Protein AF-A0A2W4J4Z5-F1 (afdb_monomer)

Sequence (133 aa):
MRTLGIAAATVAAAVSAAVPATGPADSTSTNGAPTVGVVEYNLGDDAFTDRRWLHGFGEMRAVVHYPEKLTRDKGTAKLPVVVLQHGNQVPCYSLDAADRTWPCPRGVEPYPSNRGLDYLGEALATSGFVVVS

Foldseek 3Di:
DDDDDDDDDDDDDDDDDDDPPPDPPPPPPPPPQQDKDKDKDFPDFVPFQCCVPDNRTDGDIKMKIARPCCCVPVPPPDFAEAEDDFDPDQFWPDPDPVQRDPPGDPPIDTDPRNCPCVVVNNVVNSVGYIYID

Solvent-accessible surface area (backbone atoms only — not comparable to full-atom values): 8362 Å² total; per-residue (Å²): 140,85,85,84,81,83,80,84,80,82,84,81,80,82,82,83,79,82,75,84,80,82,64,84,77,79,81,77,67,80,66,69,77,56,52,65,39,77,49,76,52,70,67,46,69,76,65,33,61,54,66,92,47,83,92,12,41,40,88,47,55,34,35,36,23,26,27,39,56,62,49,66,74,58,45,91,60,87,61,58,74,45,79,53,80,74,77,98,65,75,45,19,70,53,94,52,77,86,46,30,45,62,72,49,46,93,94,41,52,63,52,71,63,43,57,78,49,49,74,58,27,48,55,44,5,54,72,57,25,35,21,41,41

Structure (mmCIF, N/CA/C/O backbone):
data_AF-A0A2W4J4Z5-F1
#
_entry.id   AF-A0A2W4J4Z5-F1
#
loop_
_atom_site.group_PDB
_atom_site.id
_atom_site.type_symbol
_atom_site.label_atom_id
_atom_site.label_alt_id
_atom_site.label_comp_id
_atom_site.label_asym_id
_atom_site.label_entity_id
_atom_site.label_seq_id
_atom_site.pdbx_PDB_ins_code
_atom_site.Cartn_x
_atom_site.Cartn_y
_atom_site.Cartn_z
_atom_site.occupancy
_atom_site.B_iso_or_equiv
_atom_site.auth_seq_id
_atom_site.auth_comp_id
_atom_site.auth_asym_id
_atom_site.auth_atom_id
_atom_site.pdbx_PDB_model_num
ATOM 1 N N . MET A 1 1 ? 50.804 49.708 54.310 1.00 41.06 1 MET A N 1
ATOM 2 C CA . MET A 1 1 ? 50.278 48.331 54.194 1.00 41.06 1 MET A CA 1
ATOM 3 C C . MET A 1 1 ? 48.758 48.414 54.243 1.00 41.06 1 MET A C 1
ATOM 5 O O . MET A 1 1 ? 48.214 48.688 55.301 1.00 41.06 1 MET A O 1
ATOM 9 N N . ARG A 1 2 ? 48.088 48.338 53.087 1.00 43.25 2 ARG A N 1
ATOM 10 C CA . ARG A 1 2 ? 46.620 48.358 52.968 1.00 43.25 2 ARG A CA 1
ATOM 11 C C . ARG A 1 2 ? 46.165 46.919 52.738 1.00 43.25 2 ARG A C 1
ATOM 13 O O . ARG A 1 2 ? 46.558 46.309 51.750 1.00 43.25 2 ARG A O 1
ATOM 20 N N . THR A 1 3 ? 45.429 46.382 53.698 1.00 40.31 3 THR A N 1
ATOM 21 C CA . THR A 1 3 ? 44.884 45.023 53.731 1.00 40.31 3 THR A CA 1
ATOM 22 C C . THR A 1 3 ? 43.798 44.845 52.665 1.00 40.31 3 THR A C 1
ATOM 24 O O . THR A 1 3 ? 42.858 45.634 52.600 1.00 40.31 3 THR A O 1
ATOM 27 N N . LEU A 1 4 ? 43.933 43.815 51.819 1.00 44.94 4 LEU A N 1
ATOM 28 C CA . LEU A 1 4 ? 42.873 43.354 50.916 1.00 44.94 4 LEU A CA 1
ATOM 29 C C . LEU A 1 4 ? 41.818 42.586 51.728 1.00 44.94 4 LEU A C 1
ATOM 31 O O . LEU A 1 4 ? 42.144 41.604 52.392 1.00 44.94 4 LEU A O 1
ATOM 35 N N . GLY A 1 5 ? 40.562 43.026 51.653 1.00 39.62 5 GLY A N 1
ATOM 36 C CA . GLY A 1 5 ? 39.406 42.284 52.154 1.00 39.62 5 GLY A CA 1
ATOM 37 C C . GLY A 1 5 ? 38.955 41.240 51.133 1.00 39.62 5 GLY A C 1
ATOM 38 O O . GLY A 1 5 ? 38.712 41.569 49.975 1.00 39.62 5 GLY A O 1
ATOM 39 N N . ILE A 1 6 ? 38.855 39.983 51.564 1.00 49.44 6 ILE A N 1
ATOM 40 C CA . ILE A 1 6 ? 38.336 38.868 50.766 1.00 49.44 6 ILE A CA 1
ATOM 41 C C . ILE A 1 6 ? 36.808 38.879 50.893 1.00 49.44 6 ILE A C 1
ATOM 43 O O . ILE A 1 6 ? 36.273 38.752 51.993 1.00 49.44 6 ILE A O 1
ATOM 47 N N . ALA A 1 7 ? 36.108 39.054 49.772 1.00 45.44 7 ALA A N 1
ATOM 48 C CA . ALA A 1 7 ? 34.656 38.945 49.702 1.00 45.44 7 ALA A CA 1
ATOM 49 C C . ALA A 1 7 ? 34.243 37.464 49.730 1.00 45.44 7 ALA A C 1
ATOM 51 O O . ALA A 1 7 ? 34.658 36.680 48.878 1.00 45.44 7 ALA A O 1
ATOM 52 N N . ALA A 1 8 ? 33.426 37.083 50.713 1.00 46.19 8 ALA A N 1
ATOM 53 C CA . ALA A 1 8 ? 32.810 35.764 50.782 1.00 46.19 8 ALA A CA 1
ATOM 54 C C . ALA A 1 8 ? 31.663 35.681 49.761 1.00 46.19 8 ALA A C 1
ATOM 56 O O . ALA A 1 8 ? 30.658 36.379 49.891 1.00 46.19 8 ALA A O 1
ATOM 57 N N . ALA A 1 9 ? 31.818 34.842 48.738 1.00 49.25 9 ALA A N 1
ATOM 58 C CA . ALA A 1 9 ? 30.755 34.537 47.789 1.00 49.25 9 ALA A CA 1
ATOM 59 C C . ALA A 1 9 ? 29.776 33.535 48.419 1.00 49.25 9 ALA A C 1
ATOM 61 O O . ALA A 1 9 ? 30.138 32.399 48.729 1.00 49.25 9 ALA A O 1
ATOM 62 N N . THR A 1 10 ? 28.533 33.957 48.624 1.00 47.09 10 THR A N 1
ATOM 63 C CA . THR A 1 10 ? 27.431 33.099 49.058 1.00 47.09 10 THR A CA 1
ATOM 64 C C . THR A 1 10 ? 26.943 32.252 47.881 1.00 47.09 10 THR A C 1
ATOM 66 O O . THR A 1 10 ? 26.415 32.764 46.897 1.00 47.09 10 THR A O 1
ATOM 69 N N . VAL A 1 11 ? 27.117 30.933 47.975 1.00 48.03 11 VAL A N 1
ATOM 70 C CA . VAL A 1 11 ? 26.552 29.969 47.021 1.00 48.03 11 VAL A CA 1
ATOM 71 C C . VAL A 1 11 ? 25.076 29.767 47.366 1.00 48.03 11 VAL A C 1
ATOM 73 O O . VAL A 1 11 ? 24.750 29.170 48.390 1.00 48.03 11 VAL A O 1
ATOM 76 N N . ALA A 1 12 ? 24.176 30.282 46.530 1.00 50.62 12 ALA A N 1
ATOM 77 C CA . ALA A 1 12 ? 22.748 29.999 46.629 1.00 50.62 12 ALA A CA 1
ATOM 78 C C . ALA A 1 12 ? 22.457 28.617 46.019 1.00 50.62 12 ALA A C 1
ATOM 80 O O . ALA A 1 12 ? 22.577 28.425 44.810 1.00 50.62 12 ALA A O 1
ATOM 81 N N . ALA A 1 13 ? 22.090 27.644 46.854 1.00 50.22 13 ALA A N 1
ATOM 82 C CA . ALA A 1 13 ? 21.629 26.335 46.406 1.00 50.22 13 ALA A CA 1
ATOM 83 C C . ALA A 1 13 ? 20.188 26.443 45.877 1.00 50.22 13 ALA A C 1
ATOM 85 O O . ALA A 1 13 ? 19.268 26.772 46.626 1.00 50.22 13 ALA A O 1
ATOM 86 N N . ALA A 1 14 ? 19.984 26.170 44.587 1.00 56.22 14 ALA A N 1
ATOM 87 C CA . ALA A 1 14 ? 18.655 26.099 43.989 1.00 56.22 14 ALA A CA 1
ATOM 88 C C . ALA A 1 14 ? 17.992 24.755 44.338 1.00 56.22 14 ALA A C 1
ATOM 90 O O . ALA A 1 14 ? 18.453 23.692 43.923 1.00 56.22 14 ALA A O 1
ATOM 91 N N . VAL A 1 15 ? 16.900 24.803 45.100 1.00 54.25 15 VAL A N 1
ATOM 92 C CA . VAL A 1 15 ? 16.059 23.638 45.400 1.00 54.25 15 VAL A CA 1
ATOM 93 C C . VAL A 1 15 ? 15.163 23.375 44.188 1.00 54.25 15 VAL A C 1
ATOM 95 O O . VAL A 1 15 ? 14.247 24.145 43.912 1.00 54.25 15 VAL A O 1
ATOM 98 N N . SER A 1 16 ? 15.433 22.302 43.444 1.00 55.22 16 SER A N 1
ATOM 99 C CA . SER A 1 16 ? 14.543 21.847 42.369 1.00 55.22 16 SER A CA 1
ATOM 100 C C . SER A 1 16 ? 13.354 21.100 42.971 1.00 55.22 16 SER A C 1
ATOM 102 O O . SER A 1 16 ? 13.505 19.989 43.475 1.00 55.22 16 SER A O 1
ATOM 104 N N . ALA A 1 17 ? 12.169 21.706 42.926 1.00 56.69 17 ALA A N 1
ATOM 105 C CA . ALA A 1 17 ? 10.920 21.015 43.223 1.00 56.69 17 ALA A CA 1
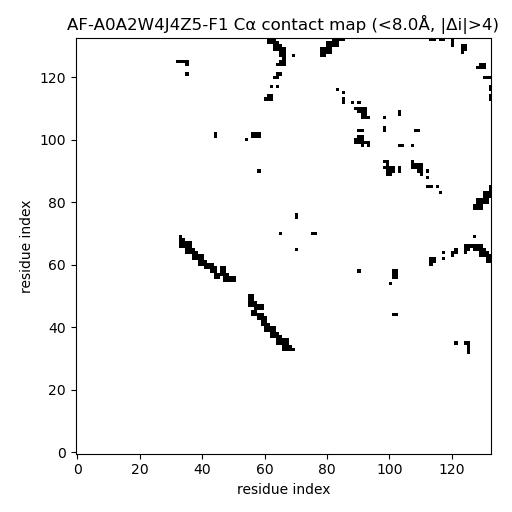ATOM 106 C C . ALA A 1 17 ? 10.528 20.152 42.012 1.00 56.69 17 ALA A C 1
ATOM 108 O O . ALA A 1 17 ? 10.207 20.676 40.946 1.00 56.69 17 ALA A O 1
ATOM 109 N N . ALA A 1 18 ? 10.573 18.828 42.165 1.00 55.56 18 ALA A N 1
ATOM 110 C CA . ALA A 1 18 ? 10.064 17.902 41.161 1.00 55.56 18 ALA A CA 1
ATOM 111 C C . ALA A 1 18 ? 8.529 17.961 41.151 1.00 55.56 18 ALA A C 1
ATOM 113 O O . ALA A 1 18 ? 7.875 17.548 42.107 1.00 55.56 18 ALA A O 1
ATOM 114 N N . VAL A 1 19 ? 7.956 18.493 40.072 1.00 58.72 19 VAL A N 1
ATOM 115 C CA . VAL A 1 19 ? 6.516 18.418 39.810 1.00 58.72 19 VAL A CA 1
ATOM 116 C C . VAL A 1 19 ? 6.231 17.030 39.228 1.00 58.72 19 VAL A C 1
ATOM 118 O O . VAL A 1 19 ? 6.823 16.692 38.200 1.00 58.72 19 VAL A O 1
ATOM 121 N N . PRO A 1 20 ? 5.366 16.199 39.834 1.00 51.50 20 PRO A N 1
ATOM 122 C CA . PRO A 1 20 ? 4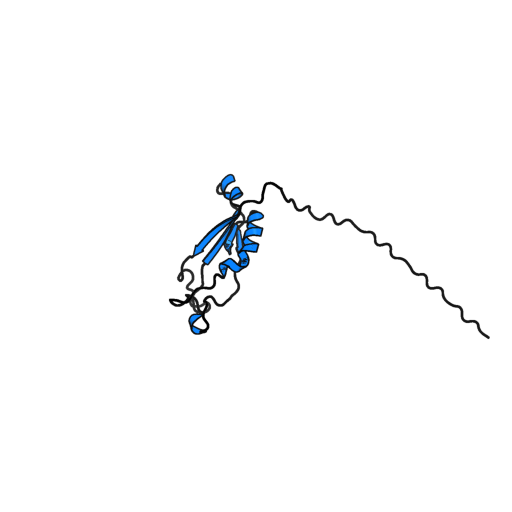.966 14.948 39.209 1.00 51.50 20 PRO A CA 1
ATOM 123 C C . PRO A 1 20 ? 4.149 15.268 37.953 1.00 51.50 20 PRO A C 1
ATOM 125 O O . PRO A 1 20 ? 3.076 15.865 38.025 1.00 51.50 20 PRO A O 1
ATOM 128 N N . ALA A 1 21 ? 4.678 14.898 36.788 1.00 58.12 21 ALA A N 1
ATOM 129 C CA . ALA A 1 21 ? 3.949 14.961 35.533 1.00 58.12 21 ALA A CA 1
ATOM 130 C C . ALA A 1 21 ? 2.909 13.834 35.514 1.00 58.12 21 ALA A C 1
ATOM 132 O O . ALA A 1 21 ? 3.225 12.686 35.207 1.00 58.12 21 ALA A O 1
ATOM 133 N N . THR A 1 22 ? 1.662 14.151 35.848 1.00 56.31 22 THR A N 1
ATOM 134 C CA . THR A 1 22 ? 0.528 13.256 35.602 1.00 56.31 22 THR A CA 1
ATOM 135 C C . THR A 1 22 ? 0.195 13.316 34.109 1.00 56.31 22 THR A C 1
ATOM 137 O O . THR A 1 22 ? -0.676 14.069 33.680 1.00 56.31 22 THR A O 1
ATOM 140 N N . GLY A 1 23 ? 0.952 12.583 33.290 1.00 60.78 23 GLY A N 1
ATOM 141 C CA . GLY A 1 23 ? 0.569 12.318 31.902 1.00 60.78 23 GLY A CA 1
ATOM 142 C C . GLY A 1 23 ? -0.716 11.479 31.853 1.00 60.78 23 GLY A C 1
ATOM 143 O O . GLY A 1 23 ? -1.023 10.793 32.834 1.00 60.78 23 GLY A O 1
ATOM 144 N N . PRO A 1 24 ? -1.496 11.527 30.757 1.00 59.09 24 PRO A N 1
ATOM 145 C CA . PRO A 1 24 ? -2.627 10.624 30.593 1.00 59.09 24 PRO A CA 1
ATOM 146 C C . PRO A 1 24 ? -2.129 9.186 30.749 1.00 59.09 24 PRO A C 1
ATOM 148 O O . PRO A 1 24 ? -1.158 8.786 30.111 1.00 59.09 24 PRO A O 1
ATOM 151 N N . ALA A 1 25 ? -2.767 8.438 31.648 1.00 57.44 25 ALA A N 1
ATOM 152 C CA . ALA A 1 25 ? -2.501 7.020 31.795 1.00 57.44 25 ALA A CA 1
ATOM 153 C C . ALA A 1 25 ? -2.756 6.350 30.441 1.00 57.44 25 ALA A C 1
ATOM 155 O O . ALA A 1 25 ? -3.867 6.445 29.912 1.00 57.44 25 ALA A O 1
ATOM 156 N N . ASP A 1 26 ? -1.735 5.685 29.898 1.00 47.88 26 ASP A N 1
ATOM 157 C CA . ASP A 1 26 ? -1.919 4.708 28.835 1.00 47.88 26 ASP A CA 1
ATOM 158 C C . ASP A 1 26 ? -2.970 3.721 29.334 1.00 47.88 26 ASP A C 1
ATOM 160 O O . ASP A 1 26 ? -2.733 2.920 30.241 1.00 47.88 26 ASP A O 1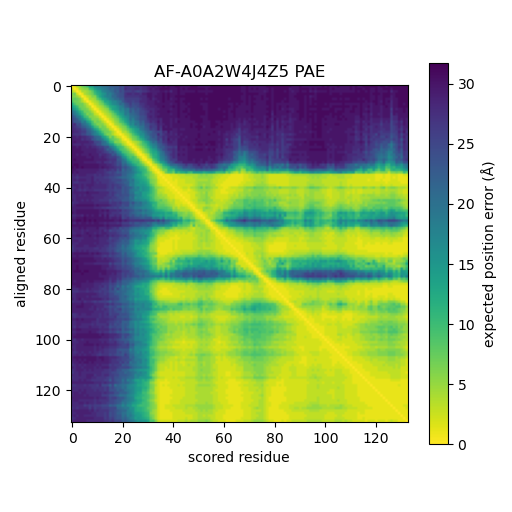
ATOM 164 N N . SER A 1 27 ? -4.171 3.810 28.776 1.00 52.62 27 SER A N 1
ATOM 165 C CA . SER A 1 27 ? -5.215 2.826 29.009 1.00 52.62 27 SER A CA 1
ATOM 166 C C . SER A 1 27 ? -4.868 1.603 28.173 1.00 52.62 27 SER A C 1
ATOM 168 O O . SER A 1 27 ? -5.526 1.272 27.191 1.00 52.62 27 SER A O 1
ATOM 170 N N . THR A 1 28 ? -3.807 0.902 28.573 1.00 46.59 28 THR A N 1
ATOM 171 C CA . THR A 1 28 ? -3.556 -0.471 28.148 1.00 46.59 28 THR A CA 1
ATOM 172 C C . THR A 1 28 ? -4.611 -1.342 28.822 1.00 46.59 28 THR A C 1
ATOM 174 O O . THR A 1 28 ? -4.399 -1.988 29.844 1.00 46.59 28 THR A O 1
ATOM 177 N N . SER A 1 29 ? -5.813 -1.308 28.249 1.00 48.00 29 SER A N 1
ATOM 178 C CA . SER A 1 29 ? -6.843 -2.306 28.479 1.00 48.00 29 SER A CA 1
ATOM 179 C C . SER A 1 29 ? -6.229 -3.666 28.140 1.00 48.00 29 SER A C 1
ATOM 181 O O . SER A 1 29 ? -6.022 -3.990 26.974 1.00 48.00 29 SER A O 1
ATOM 183 N N . THR A 1 30 ? -5.966 -4.472 29.163 1.00 44.50 30 THR A N 1
ATOM 184 C CA . THR A 1 30 ? -5.523 -5.873 29.092 1.00 44.50 30 THR A CA 1
ATOM 185 C C . THR A 1 30 ? -6.613 -6.837 28.611 1.00 44.50 30 THR A C 1
ATOM 187 O O . THR A 1 30 ? -6.469 -8.052 28.738 1.00 44.50 30 THR A O 1
ATOM 190 N N . ASN A 1 31 ? -7.685 -6.339 27.986 1.00 48.38 31 ASN A N 1
ATOM 191 C CA . ASN A 1 31 ? -8.463 -7.172 27.078 1.00 48.38 31 ASN A CA 1
ATOM 192 C C . ASN A 1 31 ? -7.544 -7.482 25.896 1.00 48.38 31 ASN A C 1
ATOM 194 O O . ASN A 1 31 ? -7.254 -6.579 25.118 1.00 48.38 31 ASN A O 1
ATOM 198 N N . GLY A 1 32 ? -7.024 -8.716 25.848 1.00 55.25 32 GLY A N 1
ATOM 199 C CA . GLY A 1 32 ? -5.919 -9.135 24.980 1.00 55.25 32 GLY A CA 1
ATOM 200 C C . GLY A 1 32 ? -5.931 -8.456 23.615 1.00 55.25 32 GLY A C 1
ATOM 201 O O . GLY A 1 32 ? -6.999 -8.399 22.994 1.00 55.25 32 GLY A O 1
ATOM 202 N N . ALA A 1 33 ? -4.755 -7.941 23.223 1.00 55.09 33 ALA A N 1
ATOM 203 C CA . ALA A 1 33 ? -4.543 -7.055 22.080 1.00 55.09 33 ALA A CA 1
ATOM 204 C C . ALA A 1 33 ? -5.525 -7.370 20.941 1.00 55.09 33 ALA A C 1
ATOM 206 O O . ALA A 1 33 ? -5.650 -8.546 20.567 1.00 55.09 33 ALA A O 1
ATOM 207 N N . PRO A 1 34 ? -6.285 -6.378 20.440 1.00 62.25 34 PRO A N 1
ATOM 208 C CA . PRO A 1 34 ? -7.200 -6.618 19.339 1.00 62.25 34 PRO A CA 1
ATOM 209 C C . PRO A 1 34 ? -6.443 -7.306 18.206 1.00 62.25 34 PRO A C 1
ATOM 211 O O . PRO A 1 34 ? -5.413 -6.823 17.750 1.00 62.25 34 PRO A O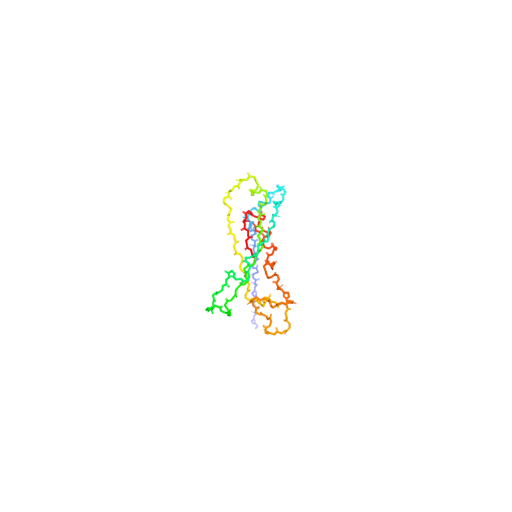 1
ATOM 214 N N . THR A 1 35 ? -6.942 -8.473 17.802 1.00 86.12 35 THR A N 1
ATOM 215 C CA . THR A 1 35 ? -6.388 -9.215 16.674 1.00 86.12 35 THR A CA 1
ATOM 216 C C . THR A 1 35 ? -6.473 -8.313 15.448 1.00 86.12 35 THR A C 1
ATOM 218 O O . THR A 1 35 ? -7.554 -7.804 15.138 1.00 86.12 35 THR A O 1
ATOM 221 N N . VAL A 1 36 ? -5.336 -8.053 14.805 1.00 93.56 36 VAL A N 1
ATOM 222 C CA . VAL A 1 36 ? -5.275 -7.263 13.575 1.00 93.56 36 VAL A CA 1
ATOM 223 C C . VAL A 1 36 ? -5.502 -8.198 12.398 1.00 93.56 36 VAL A C 1
ATOM 225 O O . VAL A 1 36 ? -4.773 -9.168 12.208 1.00 93.56 36 VAL A O 1
ATOM 228 N N . GLY A 1 37 ? -6.534 -7.905 11.616 1.00 94.00 37 GLY A N 1
ATOM 229 C CA . GLY A 1 37 ? -6.746 -8.532 10.324 1.00 94.00 37 GLY A CA 1
ATOM 230 C C . GLY A 1 37 ? -5.943 -7.802 9.253 1.00 94.00 37 GLY A C 1
ATOM 231 O O . GLY A 1 37 ? -5.791 -6.580 9.312 1.00 94.00 37 GLY A O 1
ATOM 232 N N . VAL A 1 38 ? -5.461 -8.554 8.266 1.00 95.62 38 VAL A N 1
ATOM 233 C CA . VAL A 1 38 ? -4.714 -8.024 7.121 1.00 95.62 38 VAL A CA 1
ATOM 234 C C . VAL A 1 38 ? -5.365 -8.515 5.838 1.00 95.62 38 VAL A C 1
ATOM 236 O O . VAL A 1 38 ? -5.650 -9.704 5.699 1.00 95.62 38 VAL A O 1
ATOM 239 N N . VAL A 1 39 ? -5.607 -7.605 4.900 1.00 95.50 39 VAL A N 1
ATOM 240 C CA . VAL A 1 39 ? -5.986 -7.947 3.525 1.00 95.50 39 VAL A CA 1
ATOM 241 C C . VAL A 1 39 ? -5.168 -7.124 2.547 1.00 95.50 39 VAL A C 1
ATOM 243 O O . VAL A 1 39 ? -4.822 -5.981 2.818 1.00 95.50 39 VAL A O 1
ATOM 246 N N . GLU A 1 40 ? -4.870 -7.702 1.396 1.00 95.12 40 GLU A N 1
ATOM 247 C CA . GLU A 1 40 ? -4.189 -7.009 0.308 1.00 95.12 40 GLU A CA 1
ATOM 248 C C . GLU A 1 40 ? -5.177 -6.720 -0.805 1.00 95.12 40 GLU A C 1
ATOM 250 O O . GLU A 1 40 ? -6.064 -7.531 -1.086 1.00 95.12 40 GLU A O 1
ATOM 255 N N . TYR A 1 41 ? -4.984 -5.596 -1.484 1.00 89.56 41 TYR A N 1
ATOM 256 C CA . TYR A 1 41 ? -5.635 -5.365 -2.759 1.00 89.56 41 TYR A CA 1
ATOM 257 C C . TYR A 1 41 ? -4.640 -4.885 -3.808 1.00 89.56 41 TYR A C 1
ATOM 259 O O . TYR A 1 41 ? -3.645 -4.217 -3.528 1.00 89.56 41 TYR A O 1
ATOM 267 N N . ASN A 1 42 ? -4.951 -5.236 -5.048 1.00 91.62 42 ASN A N 1
ATOM 268 C CA . ASN A 1 42 ? -4.269 -4.775 -6.241 1.00 91.62 42 ASN A CA 1
ATOM 269 C C . ASN A 1 42 ? -5.352 -4.392 -7.251 1.00 91.62 42 ASN A C 1
ATOM 271 O O . ASN A 1 42 ? -6.135 -5.252 -7.654 1.00 91.62 42 ASN A O 1
ATOM 275 N N . LEU A 1 43 ? -5.431 -3.109 -7.614 1.00 90.25 43 LEU A N 1
ATOM 276 C CA . LEU A 1 43 ? -6.415 -2.614 -8.585 1.00 90.25 43 LEU A CA 1
ATOM 277 C C . LEU A 1 43 ? -5.970 -2.822 -10.042 1.00 90.25 43 LEU A C 1
ATOM 279 O O . LEU A 1 43 ? -6.744 -2.548 -10.956 1.00 90.25 43 LEU A O 1
ATOM 283 N N . GLY A 1 44 ? -4.760 -3.343 -10.253 1.00 89.12 44 GLY A N 1
ATOM 284 C CA . GLY A 1 44 ? -4.169 -3.575 -11.563 1.00 89.12 44 GLY A CA 1
ATOM 285 C C . GLY A 1 44 ? -3.396 -2.371 -12.099 1.00 89.12 44 GLY A C 1
ATOM 286 O O . GLY A 1 44 ? -3.466 -1.258 -11.575 1.00 89.12 44 GLY A O 1
ATOM 287 N N . ASP A 1 45 ? -2.659 -2.621 -13.175 1.00 88.06 45 ASP A N 1
ATOM 288 C CA . ASP A 1 45 ? -1.675 -1.686 -13.733 1.00 88.06 45 ASP A CA 1
ATOM 289 C C . ASP A 1 45 ? -2.315 -0.477 -14.434 1.00 88.06 45 ASP A C 1
ATOM 291 O O . ASP A 1 45 ? -1.696 0.580 -14.549 1.00 88.06 45 ASP A O 1
ATOM 295 N N . ASP A 1 46 ? -3.579 -0.618 -14.838 1.00 85.38 46 ASP A N 1
ATOM 296 C CA . ASP A 1 46 ? -4.355 0.397 -15.554 1.00 85.38 46 ASP A CA 1
ATOM 297 C C . ASP A 1 46 ? -5.277 1.217 -14.630 1.00 85.38 46 ASP A C 1
ATOM 299 O O . ASP A 1 46 ? -6.099 2.006 -15.098 1.00 85.38 46 ASP A O 1
ATOM 303 N N . ALA A 1 47 ? -5.187 1.037 -13.308 1.00 86.69 47 ALA A N 1
ATOM 304 C CA . ALA A 1 47 ? -6.074 1.721 -12.364 1.00 86.69 47 ALA A CA 1
ATOM 305 C C . ALA A 1 47 ? -5.831 3.240 -12.298 1.00 86.69 47 ALA A C 1
ATOM 307 O O . ALA A 1 47 ? -6.758 4.007 -12.031 1.00 86.69 47 ALA A O 1
ATOM 308 N N . PHE A 1 48 ? -4.598 3.686 -12.555 1.00 83.75 48 PHE A N 1
ATOM 309 C CA . PHE A 1 48 ? -4.249 5.101 -12.632 1.00 83.75 48 PHE A CA 1
ATOM 310 C C . PHE A 1 48 ? -3.399 5.374 -13.871 1.00 83.75 48 PHE A C 1
ATOM 312 O O . PHE A 1 48 ? -2.215 5.048 -13.887 1.00 83.75 48 PHE A O 1
ATOM 319 N N . THR A 1 49 ? -3.999 5.995 -14.893 1.00 81.62 49 THR A N 1
ATOM 320 C CA . THR A 1 49 ? -3.366 6.210 -16.207 1.00 81.62 49 THR A CA 1
ATOM 321 C C . THR A 1 49 ? -3.287 7.690 -16.637 1.00 81.62 49 THR A C 1
ATOM 323 O O . THR A 1 49 ? -3.470 8.014 -17.820 1.00 81.62 49 THR A O 1
ATOM 326 N N . ASP A 1 50 ? -3.113 8.643 -15.707 1.00 79.44 50 ASP A N 1
ATOM 327 C CA . ASP A 1 50 ? -3.052 10.070 -16.079 1.00 79.44 50 ASP A CA 1
ATOM 328 C C . ASP A 1 50 ? -1.709 10.422 -16.725 1.00 79.44 50 ASP A C 1
ATOM 330 O O . ASP A 1 50 ? -0.754 10.793 -16.052 1.00 79.44 50 ASP A O 1
ATOM 334 N N . ARG A 1 51 ? -1.672 10.402 -18.061 1.00 70.25 51 ARG A N 1
ATOM 335 C CA . ARG A 1 51 ? -0.510 10.757 -18.900 1.00 70.25 51 ARG A CA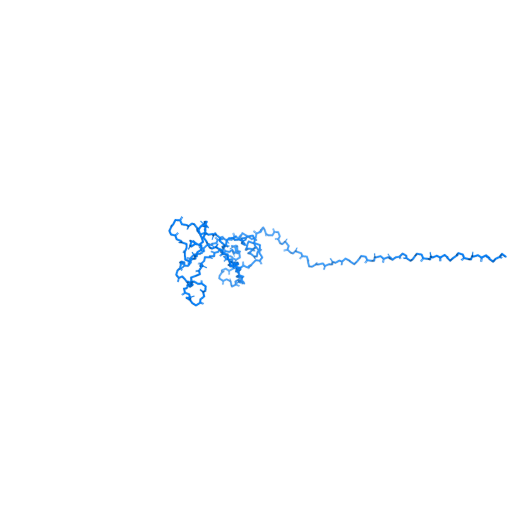 1
ATOM 336 C C . ARG A 1 51 ? 0.118 12.125 -18.616 1.00 70.25 51 ARG A C 1
ATOM 338 O O . ARG A 1 51 ? 1.245 12.356 -19.050 1.00 70.25 51 ARG A O 1
ATOM 345 N N . ARG A 1 52 ? -0.580 13.043 -17.940 1.00 76.25 52 ARG A N 1
ATOM 346 C CA . ARG A 1 52 ? -0.025 14.350 -17.541 1.00 76.25 52 ARG A CA 1
ATOM 347 C C . ARG A 1 52 ? 0.826 14.257 -16.273 1.00 76.25 52 ARG A C 1
ATOM 349 O O . ARG A 1 52 ? 1.561 15.195 -15.977 1.00 76.25 52 ARG A O 1
ATOM 356 N N . TRP A 1 53 ? 0.743 13.146 -15.547 1.00 69.31 53 TRP A N 1
ATOM 357 C CA . TRP A 1 53 ? 1.486 12.872 -14.327 1.00 69.31 53 TRP A CA 1
ATOM 358 C C . TRP A 1 53 ? 2.580 11.831 -14.594 1.00 69.31 53 TRP A C 1
ATOM 360 O O . TRP A 1 53 ? 2.265 10.688 -14.896 1.00 69.31 53 TRP A O 1
ATOM 370 N N . LEU A 1 54 ? 3.855 12.242 -14.521 1.00 60.97 54 LEU A N 1
ATOM 371 C CA . LEU A 1 54 ? 5.069 11.395 -14.479 1.00 60.97 54 LEU A CA 1
ATOM 372 C C . LEU A 1 54 ? 4.938 10.010 -15.155 1.00 60.97 54 LEU A C 1
ATOM 374 O O . LEU A 1 54 ? 4.704 9.006 -14.495 1.00 60.97 54 LEU A O 1
ATOM 378 N N . HIS A 1 55 ? 5.118 9.961 -16.479 1.00 65.75 55 HIS A N 1
ATOM 379 C CA . HIS A 1 55 ? 5.031 8.756 -17.332 1.00 65.75 55 HIS A CA 1
ATOM 380 C C . HIS A 1 55 ? 3.646 8.119 -17.482 1.00 65.75 55 HIS A C 1
ATOM 382 O O . HIS A 1 55 ? 3.458 7.293 -18.372 1.00 65.75 55 HIS A O 1
ATOM 388 N N . GLY A 1 56 ? 2.655 8.584 -16.729 1.00 69.94 56 GLY A N 1
ATOM 389 C CA . GLY A 1 56 ? 1.258 8.319 -17.006 1.00 69.94 56 GLY A CA 1
ATOM 390 C C . GLY A 1 56 ? 0.677 7.084 -16.361 1.00 69.94 56 GLY A C 1
ATOM 391 O O . GLY A 1 56 ? -0.445 6.761 -16.715 1.00 69.94 56 GLY A O 1
ATOM 392 N N . PHE A 1 57 ? 1.399 6.421 -15.459 1.00 76.81 57 PHE A N 1
ATOM 393 C CA . PHE A 1 57 ? 0.948 5.210 -14.781 1.00 76.81 57 PHE A CA 1
ATOM 394 C C . PHE A 1 57 ? 1.306 5.263 -13.296 1.00 76.81 57 PHE A C 1
ATOM 396 O O . PHE A 1 57 ? 2.382 5.740 -12.933 1.00 76.81 57 PHE A O 1
ATOM 403 N N . GLY A 1 58 ? 0.404 4.784 -12.442 1.00 81.94 58 GLY A N 1
ATOM 404 C CA . GLY A 1 58 ? 0.607 4.699 -10.998 1.00 81.94 58 GLY A CA 1
ATOM 405 C C . GLY A 1 58 ? 0.300 3.302 -10.480 1.00 81.94 58 GLY A C 1
ATOM 406 O O . GLY A 1 58 ? -0.713 2.710 -10.849 1.00 81.94 58 GLY A O 1
ATOM 407 N N . GLU A 1 59 ? 1.168 2.789 -9.612 1.00 86.81 59 GLU A N 1
ATOM 408 C CA . GLU A 1 59 ? 0.905 1.561 -8.868 1.00 86.81 59 GLU A CA 1
ATOM 409 C C . GLU A 1 59 ? -0.264 1.797 -7.900 1.00 86.81 59 GLU A C 1
ATOM 411 O O . GLU A 1 59 ? -0.211 2.689 -7.056 1.00 86.81 59 GLU A O 1
ATOM 416 N N . MET A 1 60 ? -1.318 0.988 -8.016 1.00 89.38 60 MET A N 1
ATOM 417 C CA . MET A 1 60 ? -2.484 1.030 -7.128 1.00 89.38 60 MET A CA 1
ATOM 418 C C . MET A 1 60 ? -2.622 -0.299 -6.385 1.00 89.38 60 MET A C 1
ATOM 420 O O . MET A 1 60 ? -3.544 -1.092 -6.612 1.00 89.38 60 MET A O 1
ATOM 424 N N . ARG A 1 61 ? -1.655 -0.546 -5.501 1.00 91.50 61 ARG A N 1
ATOM 425 C CA . ARG A 1 61 ? -1.592 -1.704 -4.605 1.00 91.50 61 ARG A CA 1
ATOM 426 C C . ARG A 1 61 ? -1.543 -1.212 -3.176 1.00 91.50 61 ARG A C 1
ATOM 428 O O . ARG A 1 61 ? -0.864 -0.230 -2.903 1.00 91.50 61 ARG A O 1
ATOM 435 N N . ALA A 1 62 ? -2.239 -1.900 -2.283 1.00 94.25 62 ALA A N 1
ATOM 436 C CA . ALA A 1 62 ? -2.213 -1.538 -0.879 1.00 94.25 62 ALA A CA 1
ATOM 437 C C . ALA A 1 62 ? -2.414 -2.745 0.030 1.00 94.25 62 ALA A C 1
ATOM 439 O O . ALA A 1 62 ? -2.953 -3.786 -0.363 1.00 94.25 62 ALA A O 1
ATOM 440 N N . VAL A 1 63 ? -2.007 -2.571 1.278 1.00 97.00 63 VAL A N 1
ATOM 441 C CA . VAL A 1 63 ? -2.341 -3.460 2.387 1.00 97.00 63 VAL A CA 1
ATOM 442 C C . VAL A 1 63 ? -3.296 -2.741 3.334 1.00 97.00 63 VAL A C 1
ATOM 444 O O . VAL A 1 63 ? -3.144 -1.556 3.627 1.00 97.00 63 VAL A O 1
ATOM 447 N N . VAL A 1 64 ? -4.307 -3.459 3.813 1.00 96.62 64 VAL A N 1
ATOM 448 C CA . VAL A 1 64 ? -5.279 -2.952 4.777 1.00 96.62 64 VAL A CA 1
ATOM 449 C C . VAL A 1 64 ? -5.128 -3.699 6.090 1.00 96.62 64 VAL A C 1
ATOM 451 O O . VAL A 1 64 ? -5.353 -4.907 6.145 1.00 96.62 64 VAL A O 1
ATOM 454 N N . HIS A 1 65 ? -4.809 -2.959 7.146 1.00 96.94 65 HIS A N 1
ATOM 455 C CA . HIS A 1 65 ? -4.795 -3.440 8.524 1.00 96.94 65 HIS A CA 1
ATOM 456 C C . HIS A 1 65 ? -6.069 -2.965 9.225 1.00 96.94 65 HIS A C 1
ATOM 458 O O . HIS A 1 65 ? -6.442 -1.795 9.115 1.00 96.94 65 HIS A O 1
ATOM 464 N N . TYR A 1 66 ? -6.767 -3.849 9.936 1.00 94.44 66 TYR A N 1
ATOM 465 C CA . TYR A 1 66 ? -8.030 -3.497 10.592 1.00 94.44 66 TYR A CA 1
ATOM 466 C C . TYR A 1 66 ? -8.233 -4.239 11.920 1.00 94.44 66 TYR A C 1
ATOM 468 O O . TYR A 1 66 ? -7.756 -5.364 12.076 1.00 94.44 66 TYR A O 1
ATOM 476 N N . PRO A 1 67 ? -8.961 -3.653 12.891 1.00 92.50 67 PRO A N 1
ATOM 477 C CA . PRO A 1 67 ? -9.251 -4.304 14.163 1.00 92.50 67 PRO A CA 1
ATOM 478 C C . PRO A 1 67 ? -10.292 -5.411 13.954 1.00 92.50 67 PRO A C 1
ATOM 480 O O . PRO A 1 67 ? -11.496 -5.148 13.860 1.00 92.50 67 PRO A O 1
ATOM 483 N N . GLU A 1 68 ? -9.846 -6.664 13.886 1.00 87.19 68 GLU A N 1
ATOM 484 C CA . GLU A 1 68 ? -10.679 -7.802 13.489 1.00 87.19 68 GLU A CA 1
ATOM 485 C C . GLU A 1 68 ? -11.862 -8.000 14.441 1.00 87.19 68 GLU A C 1
ATOM 487 O O . GLU A 1 68 ? -13.011 -8.050 14.003 1.00 87.19 68 GLU A O 1
ATOM 492 N N . LYS A 1 69 ? -11.604 -8.034 15.756 1.00 80.19 69 LYS A N 1
ATOM 493 C CA . LYS A 1 69 ? -12.662 -8.187 16.771 1.00 80.19 69 LYS A CA 1
ATOM 494 C C . LYS A 1 69 ? -13.695 -7.067 16.687 1.00 80.19 69 LYS A C 1
ATOM 496 O O . LYS A 1 69 ? -14.889 -7.325 16.689 1.00 80.19 69 LYS A O 1
ATOM 501 N N . LEU A 1 70 ? -13.240 -5.823 16.547 1.00 74.31 70 LEU A N 1
ATOM 502 C CA . LEU A 1 70 ? -14.120 -4.653 16.531 1.00 74.31 70 LEU A CA 1
ATOM 503 C C . LEU A 1 70 ? -15.004 -4.629 15.275 1.00 74.31 70 LEU A C 1
ATOM 505 O O . LEU A 1 70 ? -16.167 -4.239 15.351 1.00 74.31 70 LEU A O 1
ATOM 509 N N . THR A 1 71 ? -14.465 -5.113 14.154 1.00 74.69 71 THR A N 1
ATOM 510 C CA . THR A 1 71 ? -15.188 -5.282 12.885 1.00 74.69 71 THR A CA 1
ATOM 511 C C . THR A 1 71 ? -16.195 -6.439 12.951 1.00 74.69 71 THR A C 1
ATOM 513 O O . THR A 1 71 ? -17.290 -6.332 12.406 1.00 74.69 71 THR A O 1
ATOM 516 N N . ARG A 1 72 ? -15.866 -7.536 13.651 1.00 75.25 72 ARG A N 1
ATOM 517 C CA . ARG A 1 72 ? -16.772 -8.680 13.860 1.00 75.25 72 ARG A CA 1
ATOM 518 C C . ARG A 1 72 ? -17.905 -8.359 14.844 1.00 75.25 72 ARG A C 1
ATOM 520 O O . ARG A 1 72 ? -19.060 -8.647 14.545 1.00 75.25 72 ARG A O 1
ATOM 527 N N . ASP A 1 73 ? -17.591 -7.741 15.982 1.00 75.00 73 ASP A N 1
ATOM 528 C CA . ASP A 1 73 ? -18.527 -7.553 17.100 1.00 75.00 73 ASP A CA 1
ATOM 529 C C . ASP A 1 73 ? -19.514 -6.399 16.876 1.00 75.00 73 ASP A C 1
ATOM 531 O O . ASP A 1 73 ? -20.668 -6.472 17.297 1.00 75.00 73 ASP A O 1
ATOM 535 N N . LYS A 1 74 ? -19.080 -5.309 16.227 1.00 64.19 74 LYS A N 1
ATOM 536 C CA . LYS A 1 74 ? -19.920 -4.114 16.022 1.00 64.19 74 LYS A CA 1
ATOM 537 C C . LYS A 1 74 ? -20.641 -4.077 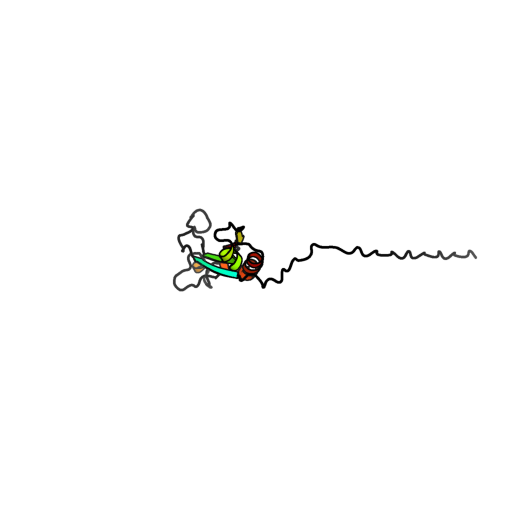14.667 1.00 64.19 74 LYS A C 1
ATOM 539 O O . LYS A 1 74 ? -21.314 -3.087 14.374 1.00 64.19 74 LYS A O 1
ATOM 544 N N . GLY A 1 75 ? -20.524 -5.121 13.844 1.00 66.06 75 GLY A N 1
ATOM 545 C CA . GLY A 1 75 ? -21.056 -5.133 12.475 1.00 66.06 75 GLY A CA 1
ATOM 546 C C . GLY A 1 75 ? -20.426 -4.043 11.592 1.00 66.06 75 GLY A C 1
ATOM 547 O O . GLY A 1 75 ? -19.270 -3.679 11.782 1.00 66.06 75 GLY A O 1
ATOM 548 N N . THR A 1 76 ? -21.187 -3.468 10.649 1.00 59.03 76 THR A N 1
ATOM 549 C CA . THR A 1 76 ? -20.772 -2.369 9.739 1.00 59.03 76 THR A CA 1
ATOM 550 C C . THR A 1 76 ? -20.540 -1.017 10.442 1.00 59.03 76 THR A C 1
ATOM 552 O O . THR A 1 76 ? -20.833 0.043 9.879 1.00 59.03 76 THR A O 1
ATOM 555 N N . ALA A 1 77 ? -20.077 -1.014 11.693 1.00 69.50 77 ALA A N 1
ATOM 556 C CA . ALA A 1 77 ? -19.708 0.207 12.388 1.00 69.50 77 ALA A CA 1
ATOM 557 C C . ALA A 1 77 ? -18.643 0.953 11.573 1.00 69.50 77 ALA A C 1
ATOM 559 O O . ALA A 1 77 ? -17.624 0.384 11.185 1.00 69.50 77 ALA A O 1
ATOM 560 N N . LYS A 1 78 ? -18.892 2.236 11.290 1.00 81.50 78 LYS A N 1
ATOM 561 C CA . LYS A 1 78 ? -17.939 3.075 10.561 1.00 81.50 78 LYS A CA 1
ATOM 562 C C . LYS A 1 78 ? -16.732 3.332 11.455 1.00 81.50 78 LYS A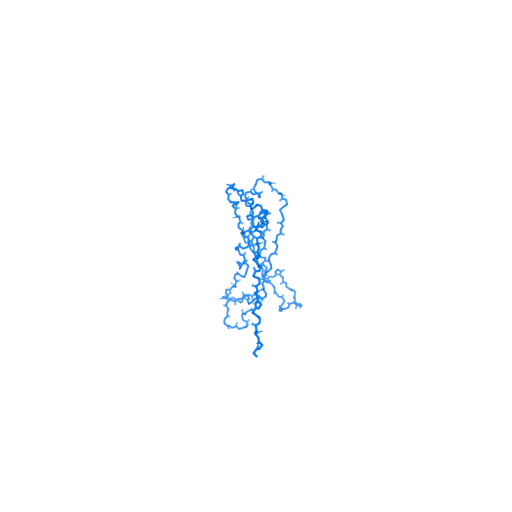 C 1
ATOM 564 O O . LYS A 1 78 ? -16.835 4.073 12.430 1.00 81.50 78 LYS A O 1
ATOM 569 N N . LEU A 1 79 ? -15.614 2.704 11.119 1.00 89.00 79 LEU A N 1
ATOM 570 C CA . LEU A 1 79 ? -14.329 2.951 11.759 1.00 89.00 79 LEU A CA 1
ATOM 571 C C . LEU A 1 79 ? -13.623 4.124 11.067 1.00 89.00 79 LEU A C 1
ATOM 573 O O . LEU A 1 79 ? -13.789 4.301 9.855 1.00 89.00 79 LEU A O 1
ATOM 577 N N . PRO A 1 80 ? -12.851 4.939 11.805 1.00 93.69 80 PRO A N 1
ATOM 578 C CA . PRO A 1 80 ? -12.010 5.951 11.186 1.00 93.69 80 PRO A CA 1
ATOM 579 C C . PRO A 1 80 ? -10.970 5.281 10.281 1.00 93.69 80 PRO A C 1
ATOM 581 O O . PRO A 1 80 ? -10.376 4.264 10.646 1.00 93.69 80 PRO A O 1
ATOM 584 N N . VAL A 1 81 ? -10.760 5.869 9.102 1.00 96.12 81 VAL A N 1
ATOM 585 C CA . VAL A 1 81 ? -9.795 5.384 8.111 1.00 96.12 81 VAL A CA 1
ATOM 586 C C . VAL A 1 81 ? -8.559 6.272 8.125 1.00 96.12 81 VAL A C 1
ATOM 588 O O . VAL A 1 81 ? -8.674 7.496 8.048 1.00 96.12 81 VAL A O 1
ATOM 591 N N . VAL A 1 82 ? -7.385 5.650 8.183 1.00 98.06 82 VAL A N 1
ATOM 592 C CA . VAL A 1 82 ? -6.092 6.295 7.939 1.00 98.06 82 VAL A CA 1
ATOM 593 C C . VAL A 1 82 ? -5.565 5.801 6.598 1.00 98.06 82 VAL A C 1
ATOM 595 O O . VAL A 1 82 ? -5.539 4.598 6.354 1.00 98.06 82 VAL A O 1
ATOM 598 N N . VAL A 1 83 ? -5.149 6.727 5.736 1.00 96.75 83 VAL A N 1
ATOM 599 C CA . VAL A 1 83 ? -4.485 6.411 4.467 1.00 96.75 83 VAL A CA 1
ATOM 600 C C . VAL A 1 83 ? -3.028 6.835 4.577 1.00 96.75 83 VAL A C 1
ATOM 602 O O . VAL A 1 83 ? -2.737 8.019 4.762 1.00 96.75 83 VAL A O 1
ATOM 605 N N . LEU A 1 84 ? -2.123 5.869 4.486 1.00 95.38 84 LEU A N 1
ATOM 606 C CA . LEU A 1 84 ? -0.686 6.074 4.464 1.00 95.38 84 LEU A CA 1
ATOM 607 C C . LEU A 1 84 ? -0.240 6.095 3.005 1.00 95.38 84 LEU A C 1
ATOM 609 O O . LEU A 1 84 ? -0.522 5.177 2.251 1.00 95.38 84 LEU A O 1
ATOM 613 N N . GLN A 1 85 ? 0.426 7.169 2.591 1.00 91.44 85 GLN A N 1
ATOM 614 C CA . GLN A 1 85 ? 0.994 7.251 1.250 1.00 91.44 85 GLN A CA 1
ATOM 615 C C . GLN A 1 85 ? 2.467 6.881 1.296 1.00 91.44 85 GLN A C 1
ATOM 617 O O . GLN A 1 85 ? 3.226 7.375 2.135 1.00 91.44 85 GLN A O 1
ATOM 622 N N . HIS A 1 86 ? 2.872 6.047 0.350 1.00 86.25 86 HIS A N 1
ATOM 623 C CA . HIS A 1 86 ? 4.267 5.705 0.148 1.00 86.25 86 HIS A CA 1
ATOM 624 C C . HIS A 1 86 ? 4.985 6.819 -0.617 1.00 86.25 86 HIS A C 1
ATOM 626 O O . HIS A 1 86 ? 4.388 7.574 -1.385 1.00 86.25 86 HIS A O 1
ATOM 632 N N . GLY A 1 87 ? 6.287 6.958 -0.365 1.00 78.12 87 GLY A N 1
ATOM 633 C CA . GLY A 1 87 ? 7.109 7.931 -1.076 1.00 78.12 87 GLY A CA 1
ATOM 634 C C . GLY A 1 87 ? 7.243 7.591 -2.562 1.00 78.12 87 GLY A C 1
ATOM 635 O O . GLY A 1 87 ? 7.051 6.450 -2.972 1.00 78.12 87 GLY A O 1
ATOM 636 N N . ASN A 1 88 ? 7.645 8.580 -3.362 1.00 78.88 88 ASN A N 1
ATOM 637 C CA . ASN A 1 88 ? 7.973 8.378 -4.772 1.00 78.88 88 ASN A CA 1
ATOM 638 C C . ASN A 1 88 ? 9.301 7.608 -4.896 1.00 78.88 88 ASN A C 1
ATOM 640 O O . ASN A 1 88 ? 10.376 8.211 -4.881 1.00 78.88 88 ASN A O 1
ATOM 644 N N . GLN A 1 89 ? 9.217 6.280 -4.932 1.00 81.44 89 GLN A N 1
ATOM 645 C CA . GLN A 1 89 ? 10.350 5.364 -5.053 1.00 81.44 89 GLN A CA 1
ATOM 646 C C . GLN A 1 89 ? 10.336 4.666 -6.414 1.00 81.44 89 GLN A C 1
ATOM 648 O O . GLN A 1 89 ? 9.329 4.667 -7.117 1.00 81.44 89 GLN A O 1
ATOM 653 N N . VAL A 1 90 ? 11.465 4.055 -6.780 1.00 87.88 90 VAL A N 1
ATOM 654 C CA . VAL A 1 90 ? 11.534 3.181 -7.956 1.00 87.88 90 VAL A CA 1
ATOM 655 C C . VAL A 1 90 ? 10.606 1.974 -7.735 1.00 87.88 90 VAL A C 1
ATOM 657 O O . VAL A 1 90 ? 10.796 1.280 -6.740 1.00 87.88 90 VAL A O 1
ATOM 660 N N . PRO A 1 91 ? 9.641 1.696 -8.630 1.00 89.25 91 PRO A N 1
ATOM 661 C CA . PRO A 1 91 ? 8.659 0.626 -8.452 1.00 89.25 91 PRO A CA 1
ATOM 662 C C . PRO A 1 91 ? 9.136 -0.787 -8.817 1.00 89.25 91 PRO A C 1
ATOM 664 O O . PRO A 1 91 ? 8.495 -1.742 -8.398 1.00 89.25 91 PRO A O 1
ATOM 667 N N . CYS A 1 92 ? 10.250 -0.966 -9.541 1.00 92.69 92 CYS A N 1
ATOM 668 C CA . CYS A 1 92 ? 10.657 -2.283 -10.065 1.00 92.69 92 CYS A CA 1
ATOM 669 C C . CYS A 1 92 ? 12.112 -2.664 -9.735 1.00 92.69 92 CYS A C 1
ATOM 671 O O . CYS A 1 92 ? 13.023 -1.846 -9.904 1.00 92.69 92 CYS A O 1
ATOM 673 N N . TYR A 1 93 ? 12.349 -3.918 -9.330 1.00 94.31 93 TYR A N 1
ATOM 674 C CA . TYR A 1 93 ? 13.671 -4.490 -9.040 1.00 94.31 93 TYR A CA 1
ATOM 675 C C . TYR A 1 93 ? 14.504 -4.688 -10.323 1.00 94.31 93 TYR A C 1
ATOM 677 O O . TYR A 1 93 ? 14.683 -5.809 -10.797 1.00 94.31 93 TYR A O 1
ATOM 685 N N . SER A 1 94 ? 15.055 -3.606 -10.882 1.00 93.19 94 SER A N 1
ATOM 686 C CA . SER A 1 94 ? 15.971 -3.670 -12.031 1.00 93.19 94 SER A CA 1
ATOM 687 C C . SER A 1 94 ? 17.213 -2.795 -11.856 1.00 93.19 94 SER A C 1
ATOM 689 O O . SER A 1 94 ? 17.177 -1.693 -11.293 1.00 93.19 94 SER A O 1
ATOM 691 N N . LEU A 1 95 ? 18.349 -3.286 -12.359 1.00 91.31 95 LEU A N 1
ATOM 692 C CA . LEU A 1 95 ? 19.575 -2.497 -12.490 1.00 91.31 95 LEU A CA 1
ATOM 693 C C . LEU A 1 95 ? 19.538 -1.575 -13.718 1.00 91.31 95 LEU A C 1
ATOM 695 O O . LEU A 1 95 ? 20.202 -0.536 -13.695 1.00 91.31 95 LEU A O 1
ATOM 699 N N . ASP A 1 96 ? 18.737 -1.907 -14.732 1.00 92.50 96 ASP A N 1
ATOM 700 C CA . ASP A 1 96 ? 18.491 -1.042 -15.884 1.00 92.50 96 ASP A CA 1
ATOM 701 C C . ASP A 1 96 ? 17.504 0.065 -15.498 1.00 92.50 96 ASP A C 1
ATOM 703 O O . ASP A 1 96 ? 16.450 -0.193 -14.922 1.00 92.50 96 ASP A O 1
ATOM 707 N N . ALA A 1 97 ? 17.849 1.316 -15.798 1.00 88.31 97 ALA A N 1
ATOM 708 C CA . ALA A 1 97 ? 16.986 2.455 -15.520 1.00 88.31 97 ALA A CA 1
ATOM 709 C C . ALA A 1 97 ? 15.722 2.479 -16.394 1.00 88.31 97 ALA A C 1
ATOM 711 O O . ALA A 1 97 ? 14.720 3.051 -15.968 1.00 88.31 97 ALA A O 1
ATOM 712 N N . ALA A 1 98 ? 15.750 1.869 -17.583 1.00 87.62 98 ALA A N 1
ATOM 713 C CA . ALA A 1 98 ? 14.596 1.811 -18.478 1.00 87.62 98 ALA A CA 1
ATOM 714 C C . ALA A 1 98 ? 13.467 0.921 -17.930 1.00 87.62 98 ALA A C 1
ATOM 716 O O . ALA A 1 98 ? 12.297 1.200 -18.177 1.00 87.62 98 ALA A O 1
ATOM 717 N N . ASP A 1 99 ? 13.812 -0.088 -17.128 1.00 90.50 99 ASP A N 1
ATOM 718 C CA . ASP A 1 99 ? 12.870 -1.061 -16.561 1.00 90.50 99 ASP A CA 1
ATOM 719 C C . ASP A 1 99 ? 12.317 -0.643 -15.188 1.00 90.50 99 ASP A C 1
ATOM 721 O O . ASP A 1 99 ? 11.654 -1.421 -14.504 1.00 90.50 99 ASP A O 1
ATOM 725 N N . ARG A 1 100 ? 12.639 0.575 -14.741 1.00 89.06 100 ARG A N 1
ATOM 726 C CA . ARG A 1 100 ? 12.284 1.105 -13.417 1.00 89.06 100 ARG A CA 1
ATOM 727 C C . ARG A 1 100 ? 10.990 1.905 -13.402 1.00 89.06 100 ARG A C 1
ATOM 729 O O . ARG A 1 100 ? 10.700 2.533 -12.393 1.00 89.06 100 ARG A O 1
ATOM 736 N N . THR A 1 101 ? 10.239 1.948 -14.492 1.00 88.12 101 THR A N 1
ATOM 737 C CA . THR A 1 101 ? 8.944 2.633 -14.547 1.00 88.12 101 THR A CA 1
ATOM 738 C C . THR A 1 101 ? 7.808 1.643 -14.327 1.00 88.12 101 THR A C 1
ATOM 740 O O . THR A 1 101 ? 7.939 0.456 -14.607 1.00 88.12 101 THR A O 1
ATOM 743 N N . TRP A 1 102 ? 6.687 2.134 -13.800 1.00 88.56 102 TRP A N 1
ATOM 744 C CA . TRP A 1 102 ? 5.463 1.342 -13.730 1.00 88.56 102 TRP A CA 1
ATOM 745 C C . TRP A 1 102 ? 4.718 1.400 -15.078 1.00 88.56 102 TRP A C 1
ATOM 747 O O . TRP A 1 102 ? 4.692 2.475 -15.689 1.00 88.56 102 TRP A O 1
ATOM 757 N N . PRO A 1 103 ? 4.083 0.306 -15.536 1.00 90.69 103 PRO A N 1
ATOM 758 C CA . PRO A 1 103 ? 4.126 -1.041 -14.961 1.00 90.69 103 PRO A CA 1
ATOM 759 C C . PRO A 1 103 ? 5.476 -1.727 -15.170 1.00 90.69 103 PRO A C 1
ATOM 761 O O . PRO A 1 103 ? 6.149 -1.503 -16.177 1.00 90.69 103 PRO A O 1
ATOM 764 N N . CYS A 1 104 ? 5.852 -2.590 -14.224 1.00 91.38 104 CYS A N 1
ATOM 765 C CA . CYS A 1 104 ? 7.104 -3.328 -14.328 1.00 91.38 104 CYS A CA 1
ATOM 766 C C . CYS A 1 104 ? 7.104 -4.231 -15.574 1.00 91.38 104 CYS A C 1
ATOM 768 O O . CYS A 1 104 ? 6.119 -4.936 -15.824 1.00 91.38 104 CYS A O 1
ATOM 770 N N . PRO A 1 105 ? 8.195 -4.251 -16.362 1.00 92.50 105 PRO A N 1
ATOM 771 C CA . PRO A 1 105 ? 8.291 -5.125 -17.521 1.00 92.50 105 PRO A CA 1
ATOM 772 C C . PRO A 1 105 ? 8.162 -6.605 -17.152 1.00 92.50 105 PRO A C 1
ATOM 774 O O . PRO A 1 105 ? 8.419 -7.032 -16.025 1.00 92.50 105 PRO A O 1
ATOM 777 N N . ARG A 1 106 ? 7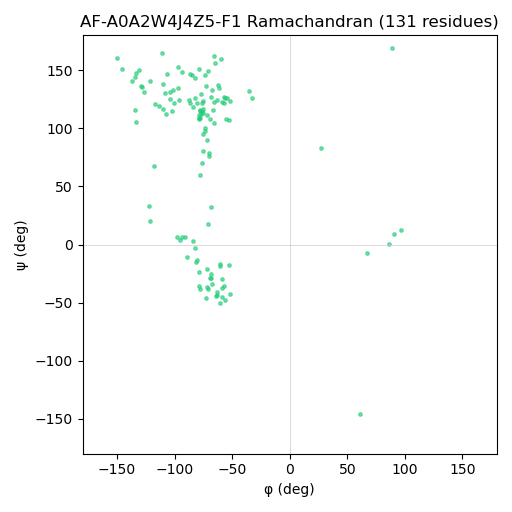.814 -7.433 -18.140 1.00 92.81 106 ARG A N 1
ATOM 778 C CA . ARG A 1 106 ? 7.702 -8.882 -17.944 1.00 92.81 106 ARG A CA 1
ATOM 779 C C . ARG A 1 106 ? 9.012 -9.458 -17.396 1.00 92.81 106 ARG A C 1
ATOM 781 O O . ARG A 1 106 ? 10.052 -9.337 -18.033 1.00 92.81 106 ARG A O 1
ATOM 788 N N . GLY A 1 107 ? 8.919 -10.174 -16.278 1.00 92.62 107 GLY A N 1
ATOM 789 C CA . GLY A 1 107 ? 10.068 -10.808 -15.627 1.00 92.62 107 GLY A CA 1
ATOM 790 C C . GLY A 1 107 ? 10.826 -9.893 -14.664 1.00 92.62 107 GLY A C 1
ATOM 791 O O . GLY A 1 107 ? 11.793 -1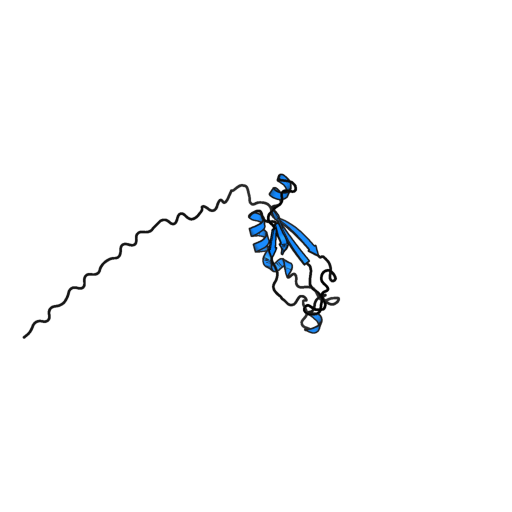0.348 -14.061 1.00 92.62 107 GLY A O 1
ATOM 792 N N . VAL A 1 108 ? 10.384 -8.643 -14.495 1.00 94.88 108 VAL A N 1
ATOM 793 C CA . VAL A 1 108 ? 10.893 -7.720 -13.480 1.00 94.88 108 VAL A CA 1
ATOM 794 C C . VAL A 1 108 ? 9.914 -7.693 -12.309 1.00 94.88 108 VAL A C 1
ATOM 796 O O . VAL A 1 108 ? 8.734 -7.390 -12.476 1.00 94.88 108 VAL A O 1
ATOM 799 N N . GLU A 1 109 ? 10.408 -8.031 -11.121 1.00 93.50 109 GLU A N 1
ATOM 800 C CA . GLU A 1 109 ? 9.607 -8.058 -9.895 1.00 93.50 109 GLU A CA 1
ATOM 801 C C . GLU A 1 109 ? 9.304 -6.618 -9.426 1.00 93.50 109 GLU A C 1
ATOM 803 O O . GLU A 1 109 ? 10.213 -5.778 -9.412 1.00 93.50 109 GLU A O 1
ATOM 808 N N . PRO A 1 110 ? 8.067 -6.305 -9.008 1.00 92.25 110 PRO A N 1
ATOM 809 C CA . PRO A 1 110 ? 7.755 -5.029 -8.375 1.00 92.25 110 PRO A CA 1
ATOM 810 C C . PRO A 1 110 ? 8.295 -4.959 -6.938 1.00 92.25 110 PRO A C 1
ATOM 812 O O . PRO A 1 110 ? 8.290 -5.949 -6.205 1.00 92.25 110 PRO A O 1
ATOM 815 N N . TYR A 1 111 ? 8.715 -3.773 -6.496 1.00 91.50 111 TYR A N 1
ATOM 816 C CA . TYR A 1 111 ? 8.980 -3.519 -5.081 1.00 91.50 111 TYR A CA 1
ATOM 817 C C . TYR A 1 111 ? 7.659 -3.575 -4.302 1.00 91.50 111 TYR A C 1
ATOM 819 O O . TYR A 1 111 ? 6.704 -2.909 -4.694 1.00 91.50 111 TYR A O 1
ATOM 827 N N . PRO A 1 112 ? 7.584 -4.282 -3.161 1.00 91.56 112 PRO A N 1
ATOM 828 C CA . PRO A 1 112 ? 6.395 -4.289 -2.311 1.00 91.56 112 PRO A CA 1
ATOM 829 C C . PRO A 1 112 ? 6.326 -3.000 -1.474 1.00 91.56 112 PRO A C 1
ATOM 831 O O . PRO A 1 112 ? 6.371 -3.033 -0.244 1.00 91.56 112 PRO A O 1
ATOM 834 N N . SER A 1 113 ? 6.276 -1.847 -2.145 1.00 89.62 113 SER A N 1
ATOM 835 C CA . SER A 1 113 ? 6.331 -0.514 -1.531 1.00 89.62 113 SER A CA 1
ATOM 836 C C . SER A 1 113 ? 5.220 -0.321 -0.492 1.00 89.62 113 SER A C 1
ATOM 838 O O . SER A 1 113 ? 5.473 0.223 0.588 1.00 89.62 113 SER A O 1
ATOM 840 N N . ASN A 1 114 ? 4.046 -0.897 -0.767 1.00 91.69 114 ASN A N 1
ATOM 841 C CA . ASN A 1 114 ? 2.867 -0.883 0.089 1.00 91.69 114 ASN A CA 1
ATOM 842 C C . ASN A 1 114 ? 3.074 -1.529 1.474 1.00 91.69 114 ASN A C 1
ATOM 844 O O . ASN A 1 114 ? 2.321 -1.272 2.405 1.00 91.69 114 ASN A O 1
ATOM 848 N N . ARG A 1 115 ? 4.116 -2.353 1.641 1.00 92.25 115 ARG A N 1
ATOM 849 C CA . ARG A 1 115 ? 4.438 -3.046 2.903 1.00 92.25 115 ARG A CA 1
ATOM 850 C C . ARG A 1 115 ? 5.353 -2.259 3.829 1.00 92.25 115 ARG A C 1
ATOM 852 O O . ARG A 1 115 ? 5.558 -2.641 4.979 1.00 92.25 115 ARG A O 1
ATOM 859 N N . GLY A 1 116 ? 5.936 -1.160 3.348 1.00 91.44 116 GLY A N 1
ATOM 860 C CA . GLY A 1 116 ? 6.968 -0.423 4.083 1.00 91.44 116 GLY A CA 1
ATOM 861 C C . GLY A 1 116 ? 6.511 0.140 5.435 1.00 91.44 116 GLY A C 1
ATOM 862 O O . GLY A 1 116 ? 7.350 0.495 6.260 1.00 91.44 116 GLY A O 1
ATOM 863 N N . LEU A 1 117 ? 5.196 0.220 5.667 1.00 95.50 117 LEU A N 1
ATOM 864 C CA . LEU A 1 117 ? 4.583 0.778 6.872 1.00 95.50 117 LEU A CA 1
ATOM 865 C C . LEU A 1 117 ? 3.691 -0.226 7.621 1.00 95.50 117 LEU A C 1
ATOM 867 O O . LEU A 1 117 ? 2.886 0.200 8.448 1.00 95.50 117 LEU A O 1
ATOM 871 N N . ASP A 1 118 ? 3.852 -1.537 7.400 1.00 96.00 118 ASP A N 1
ATOM 872 C CA . ASP A 1 118 ? 3.062 -2.582 8.082 1.00 96.00 118 ASP A CA 1
ATOM 873 C C . ASP A 1 118 ? 3.072 -2.409 9.612 1.00 96.00 118 ASP A C 1
ATOM 875 O O . ASP A 1 118 ? 2.023 -2.446 10.250 1.00 96.00 118 ASP A O 1
ATOM 879 N N . TYR A 1 119 ? 4.233 -2.095 10.200 1.00 95.81 119 TYR A N 1
ATOM 880 C CA . TYR A 1 119 ? 4.367 -1.858 11.644 1.00 95.81 119 TYR A CA 1
ATOM 881 C C . TYR A 1 119 ? 3.471 -0.713 12.151 1.00 95.81 119 TYR A C 1
ATOM 883 O O . TYR A 1 119 ? 2.922 -0.774 13.252 1.00 95.81 119 TYR A O 1
ATOM 891 N N . LEU A 1 120 ? 3.325 0.351 11.355 1.00 97.19 120 LEU A N 1
ATOM 892 C CA . LEU A 1 120 ? 2.489 1.497 11.692 1.00 97.19 120 LEU A CA 1
ATOM 893 C C . LEU A 1 120 ? 1.014 1.166 11.452 1.00 97.19 120 LEU A C 1
ATOM 895 O O . LEU A 1 120 ? 0.165 1.544 12.260 1.00 97.19 120 LEU A O 1
ATOM 899 N N . GLY A 1 121 ? 0.723 0.429 10.377 1.00 97.12 121 GLY A N 1
ATOM 900 C CA . GLY A 1 121 ? -0.602 -0.105 10.083 1.00 97.12 121 GLY A CA 1
ATOM 901 C C . GLY A 1 121 ? -1.140 -0.971 11.216 1.00 97.12 121 GLY A C 1
ATOM 902 O O . GLY A 1 121 ? -2.251 -0.738 11.690 1.00 97.12 121 GLY A O 1
ATOM 903 N N . GLU A 1 122 ? -0.334 -1.902 11.719 1.00 96.69 122 GLU A N 1
ATOM 904 C CA . GLU A 1 122 ? -0.691 -2.777 12.836 1.00 96.69 122 GLU A CA 1
ATOM 905 C C . GLU A 1 122 ? -0.908 -1.997 14.143 1.00 96.69 122 GLU A C 1
ATOM 907 O O . GLU A 1 122 ? -1.906 -2.211 14.841 1.00 96.69 122 GLU A O 1
ATOM 912 N N . ALA A 1 123 ? -0.031 -1.039 14.461 1.00 96.50 123 ALA A N 1
ATOM 913 C CA . ALA A 1 123 ? -0.151 -0.219 15.669 1.00 96.50 123 ALA A CA 1
ATOM 914 C C . ALA A 1 123 ? -1.427 0.645 15.671 1.00 96.50 123 ALA A C 1
ATOM 916 O O . ALA A 1 123 ? -2.151 0.729 16.672 1.00 96.50 123 ALA A O 1
ATOM 917 N N . LEU A 1 124 ? -1.745 1.265 14.535 1.00 96.56 124 LEU A N 1
ATOM 918 C CA . LEU A 1 124 ? -2.960 2.061 14.369 1.00 96.56 124 LEU A CA 1
ATOM 919 C C . LEU A 1 124 ? -4.213 1.173 14.332 1.00 96.56 124 LEU A C 1
ATOM 921 O O . LEU A 1 124 ? -5.223 1.518 14.947 1.00 96.56 124 LEU A O 1
ATOM 925 N N . ALA A 1 125 ? -4.152 -0.003 13.703 1.00 95.38 125 ALA A N 1
ATOM 926 C CA . ALA A 1 125 ? -5.256 -0.960 13.719 1.00 95.38 125 ALA A CA 1
ATOM 927 C C . ALA A 1 125 ? -5.561 -1.465 15.132 1.00 95.38 125 ALA A C 1
ATOM 929 O O . ALA A 1 125 ? -6.724 -1.509 15.537 1.00 95.38 125 ALA A O 1
ATOM 930 N N . THR A 1 126 ? -4.523 -1.728 15.928 1.00 93.31 126 THR A N 1
ATOM 931 C CA . THR A 1 126 ? -4.654 -2.060 17.354 1.00 93.31 126 THR A CA 1
ATOM 932 C C . THR A 1 126 ? -5.353 -0.942 18.139 1.00 93.31 126 THR A C 1
ATOM 934 O O . THR A 1 126 ? -6.089 -1.203 19.089 1.00 93.31 126 THR A O 1
ATOM 937 N N . SER A 1 127 ? -5.194 0.307 17.694 1.00 92.81 127 SER A N 1
ATOM 938 C CA . SER A 1 127 ? -5.836 1.493 18.275 1.00 92.81 127 SER A CA 1
ATOM 939 C C . SER A 1 127 ? -7.261 1.753 17.754 1.00 92.81 127 SER A C 1
ATOM 941 O O . SER A 1 127 ? -7.886 2.739 18.142 1.00 92.81 127 SER A O 1
ATOM 943 N N . GLY A 1 128 ? -7.803 0.879 16.896 1.00 91.38 128 GLY A N 1
ATOM 944 C CA . GLY A 1 128 ? -9.187 0.949 16.415 1.00 91.38 128 GLY A CA 1
ATOM 945 C C . GLY A 1 128 ? -9.386 1.622 15.053 1.00 91.38 128 GLY A C 1
ATOM 946 O O . GLY A 1 128 ? -10.529 1.907 14.691 1.00 91.38 128 GLY A O 1
ATOM 947 N N . PHE A 1 129 ? -8.316 1.866 14.293 1.00 94.38 129 PHE A N 1
ATOM 948 C CA . PHE A 1 129 ? -8.388 2.434 12.943 1.00 94.38 129 PHE A CA 1
ATOM 949 C C . PHE A 1 129 ? -8.413 1.350 11.862 1.00 94.38 129 PHE A C 1
ATOM 951 O O . PHE A 1 129 ? -7.789 0.306 12.002 1.00 94.38 129 PHE A O 1
ATOM 958 N N . VAL A 1 130 ? -9.080 1.613 10.740 1.00 94.88 130 VAL A N 1
ATOM 959 C CA . VAL A 1 130 ? -8.796 0.883 9.495 1.00 94.88 130 VAL A CA 1
ATOM 960 C C . VAL A 1 130 ? -7.677 1.632 8.789 1.00 94.88 130 VAL A C 1
ATOM 962 O O . VAL A 1 130 ? -7.799 2.831 8.548 1.00 94.88 130 VAL A O 1
ATOM 965 N N . VAL A 1 131 ? -6.583 0.954 8.473 1.00 97.31 131 VAL A N 1
ATOM 966 C CA . VAL A 1 131 ? -5.397 1.585 7.894 1.00 97.31 131 VAL A CA 1
ATOM 967 C C . VAL A 1 131 ? -5.155 1.013 6.518 1.00 97.31 131 VAL A C 1
ATOM 969 O O . VAL A 1 131 ? -4.962 -0.189 6.391 1.00 97.31 131 VAL A O 1
ATOM 972 N N . VAL A 1 132 ? -5.159 1.875 5.510 1.00 97.06 132 VAL A N 1
ATOM 973 C CA . VAL A 1 132 ? -4.780 1.548 4.136 1.00 97.06 132 VAL A CA 1
ATOM 974 C C . VAL A 1 132 ? -3.393 2.123 3.906 1.00 97.06 132 VAL A C 1
ATOM 976 O O . VAL A 1 132 ? -3.200 3.316 4.134 1.00 97.06 132 VAL A O 1
ATOM 979 N N . SER A 1 133 ? -2.450 1.289 3.487 1.00 95.19 133 SER A N 1
ATOM 980 C CA . SER A 1 133 ? -1.099 1.693 3.101 1.00 95.19 133 SER A CA 1
ATOM 981 C C . SER A 1 133 ? -0.860 1.279 1.662 1.00 95.19 133 SER A C 1
ATOM 983 O O . SER A 1 133 ? -0.875 0.048 1.425 1.00 95.19 133 SER A O 1
#

InterPro domains:
  IPR029058 Alpha/Beta hydrolase fold [G3DSA:3.40.50.1820] (7-133)

Radius of gyration: 28.46 Å; Cα contacts (8 Å, |Δi|>4): 185; chains: 1; bounding box: 71×59×73 Å

Nearest PDB structures (foldseek):
  6syr-assembly1_A  TM=3.567E-01  e=8.879E-02  Opitutus terrae PB90-1
  6sz0-assembly1_A  TM=3.302E-01  e=6.913E-02  Opitutus terrae PB90-1
  6grw-assembly1_A  TM=3.319E-01  e=9.453E-02  Opitutus terrae PB90-1
  6syv-assembly1_A  TM=3.299E-01  e=1.376E-01  Opitutus terrae PB90-1

pLDDT: mean 78.56, std 18.19, range [39.62, 98.06]

Secondary structure (DSSP, 8-state):
--PPPPP---------------PPP-----S--PPEEEEEEE--TTS---TTSGGG----EEEEEEEHHHHHHSSS----EEEPPPPS---B--SSSGGGSSSPPTTPPBP-GGGTTHHHHHHHHHTT-EEE-

Mean predicted aligned error: 13.63 Å

Organism: NCBI:txid37925